Protein 1WV8 (pdb70)

Organism: Thermus thermophilus (strain ATCC 27634 / DSM 579 / HB8) (NCBI:txid300852)

Radius of gyration: 13.02 Å; Cα contacts (8 Å, |Δi|>4): 106; chains: 1; bounding box: 28×26×45 Å

Structure (mmCIF, N/CA/C/O backbone):
data_1WV8
#
_entry.id   1WV8
#
_cell.length_a   51.897
_cell.length_b   51.897
_cell.length_c   117.727
_cell.angle_alpha   90.00
_cell.angle_beta   90.00
_cell.angle_gamma   120.00
#
_symmetry.space_group_name_H-M   'P 64 2 2'
#
loop_
_entity.id
_entity.type
_entity.pdbx_description
1 polymer 'hypothetical protein TTHA1013'
2 water water
#
loop_
_atom_site.group_PDB
_atom_site.id
_atom_site.type_symbol
_atom_site.label_atom_id
_atom_site.label_alt_id
_atom_site.label_comp_id
_atom_site.label_asym_id
_atom_site.label_entity_id
_atom_site.label_seq_id
_atom_site.pdbx_PDB_ins_code
_atom_site.Cartn_x
_atom_site.Cartn_y
_atom_site.Cartn_z
_atom_site.occupancy
_atom_site.B_iso_or_equiv
_atom_site.auth_seq_id
_atom_site.auth_comp_id
_atom_site.auth_asym_id
_atom_site.auth_atom_id
_atom_site.pdbx_PDB_model_num
ATOM 1 N N . ARG A 1 2 ? -5.156 10.157 46.374 1.00 71.92 2 ARG A N 1
ATOM 2 C CA . ARG A 1 2 ? -5.937 10.290 47.642 1.00 71.14 2 ARG A CA 1
ATOM 3 C C . ARG A 1 2 ? -5.454 11.505 48.437 1.00 62.35 2 ARG A C 1
ATOM 4 O O . ARG A 1 2 ? -5.786 12.648 48.113 1.00 62.76 2 ARG A O 1
ATOM 12 N N . THR A 1 3 ? -4.670 11.244 49.477 1.00 57.89 3 THR A N 1
ATOM 13 C CA . THR A 1 3 ? -4.116 12.297 50.317 1.00 57.80 3 THR A CA 1
ATOM 14 C C . THR A 1 3 ? -2.631 12.472 50.033 1.00 53.60 3 THR A C 1
ATOM 15 O O . THR A 1 3 ? -1.859 11.522 50.140 1.00 47.64 3 THR A O 1
ATOM 19 N N . LEU A 1 4 ? -2.248 13.684 49.650 1.00 49.82 4 LEU A N 1
ATOM 20 C CA . LEU A 1 4 ? -0.853 13.994 49.361 1.00 48.62 4 LEU A CA 1
ATOM 21 C C . LEU A 1 4 ? -0.274 14.748 50.550 1.00 42.99 4 LEU A C 1
ATOM 22 O O . LEU A 1 4 ? -0.671 15.882 50.833 1.00 43.77 4 LEU A O 1
ATOM 27 N N . LYS A 1 5 ? 0.658 14.111 51.242 1.00 37.20 5 LYS A N 1
ATOM 28 C CA . LYS A 1 5 ? 1.286 14.715 52.399 1.00 36.61 5 LYS A CA 1
ATOM 29 C C . LYS A 1 5 ? 2.435 15.616 51.967 1.00 37.60 5 LYS A C 1
ATOM 30 O O . LYS A 1 5 ? 3.324 15.195 51.230 1.00 45.45 5 LYS A O 1
ATOM 36 N N . VAL A 1 6 ? 2.395 16.862 52.423 1.00 38.58 6 VAL A N 1
ATOM 37 C CA . VAL A 1 6 ? 3.427 17.849 52.121 1.00 37.95 6 VAL A CA 1
ATOM 38 C C . VAL A 1 6 ? 3.919 18.458 53.429 1.00 40.98 6 VAL A C 1
ATOM 39 O O . VAL A 1 6 ? 3.118 18.944 54.245 1.00 31.18 6 VAL A O 1
ATOM 43 N N . GLN A 1 7 ? 5.231 18.431 53.645 1.00 32.58 7 GLN A N 1
ATOM 44 C CA . GLN A 1 7 ? 5.772 19.010 54.863 1.00 22.36 7 GLN A CA 1
ATOM 45 C C . GLN A 1 7 ? 6.177 20.460 54.656 1.00 28.84 7 GLN A C 1
ATOM 46 O O . GLN A 1 7 ? 6.708 20.830 53.606 1.00 29.45 7 GLN A O 1
ATOM 52 N N . ALA A 1 8 ? 5.915 21.275 55.670 1.00 23.32 8 ALA A N 1
ATOM 53 C CA . ALA A 1 8 ? 6.285 22.681 55.644 1.00 36.63 8 ALA A CA 1
ATOM 54 C C . ALA A 1 8 ? 7.374 22.755 56.690 1.00 32.62 8 ALA A C 1
ATOM 55 O O . ALA A 1 8 ? 7.133 22.464 57.860 1.00 28.67 8 ALA A O 1
ATOM 57 N N . LEU A 1 9 ? 8.575 23.112 56.253 1.00 30.94 9 LEU A N 1
ATOM 58 C CA . LEU A 1 9 ? 9.724 23.195 57.147 1.00 23.85 9 LEU A CA 1
ATOM 59 C C . LEU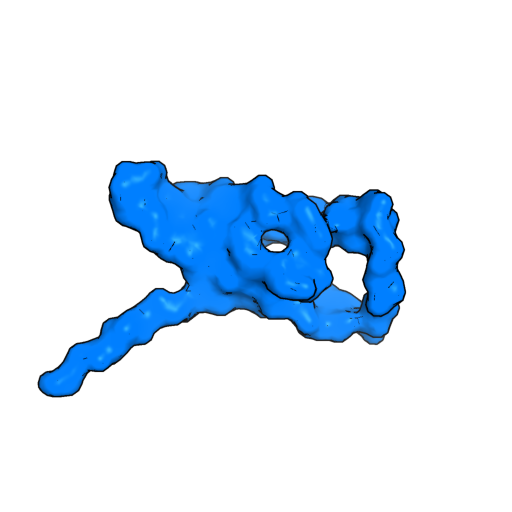 A 1 9 ? 10.068 24.663 57.359 1.00 22.33 9 LEU A C 1
ATOM 60 O O . LEU A 1 9 ? 10.214 25.423 56.397 1.00 19.34 9 LEU A O 1
ATOM 65 N N . TRP A 1 10 ? 10.178 25.075 58.618 1.00 22.81 10 TRP A N 1
ATOM 66 C CA . TRP A 1 10 ? 10.476 26.475 58.889 1.00 32.64 10 TRP A CA 1
ATOM 67 C C . TRP A 1 10 ? 11.964 26.782 58.736 1.00 37.66 10 TRP A C 1
ATOM 68 O O . TRP A 1 10 ? 12.813 26.116 59.322 1.00 29.98 10 TRP A O 1
ATOM 79 N N . ASP A 1 11 ? 12.261 27.807 57.950 1.00 36.37 11 ASP A N 1
ATOM 80 C CA . ASP A 1 11 ? 13.632 28.236 57.703 1.00 34.60 11 ASP A CA 1
ATOM 81 C C . ASP A 1 11 ? 13.802 29.638 58.298 1.00 23.77 11 ASP A C 1
ATOM 82 O O . ASP A 1 11 ? 13.661 30.648 57.599 1.00 29.49 11 ASP A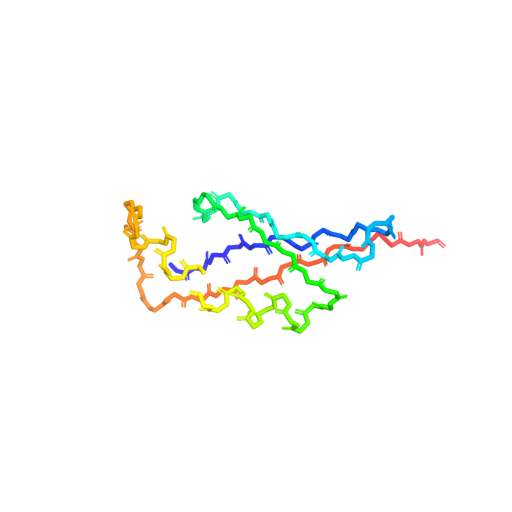 O 1
ATOM 87 N N . GLY A 1 12 ? 14.081 29.674 59.598 1.00 33.42 12 GLY A N 1
ATOM 88 C CA . GLY A 1 12 ? 14.249 30.927 60.311 1.00 44.58 12 GLY A CA 1
ATOM 89 C C . GLY A 1 12 ? 15.229 31.905 59.701 1.00 47.55 12 GLY A C 1
ATOM 90 O O . GLY A 1 12 ? 14.989 33.110 59.718 1.00 51.22 12 GLY A O 1
ATOM 91 N N . GLU A 1 13 ? 16.341 31.410 59.171 1.00 46.26 13 GLU A N 1
ATOM 92 C CA . GLU A 1 13 ? 17.306 32.314 58.567 1.00 53.58 13 GLU A CA 1
ATOM 93 C C . GLU A 1 13 ? 16.689 33.054 57.394 1.00 44.00 13 GLU A C 1
ATOM 94 O O . GLU A 1 13 ? 16.721 34.279 57.341 1.00 51.23 13 GLU A O 1
ATOM 100 N N . ALA A 1 14 ? 16.116 32.305 56.458 1.00 43.52 14 ALA A N 1
ATOM 101 C CA . ALA A 1 14 ? 15.509 32.898 55.268 1.00 40.76 14 ALA A CA 1
ATOM 102 C C . ALA A 1 14 ? 14.108 33.455 55.508 1.00 44.58 14 ALA A C 1
ATOM 103 O O . ALA A 1 14 ? 13.508 34.020 54.600 1.00 48.53 14 ALA A O 1
ATOM 105 N N . GLY A 1 15 ? 13.591 33.294 56.722 1.00 37.59 15 GLY A N 1
ATOM 106 C CA . GLY A 1 15 ? 12.261 33.794 57.036 1.00 46.28 15 GLY A CA 1
ATOM 107 C C . GLY A 1 15 ? 11.140 33.260 56.150 1.00 44.30 15 GLY A C 1
ATOM 108 O O . GLY A 1 15 ? 10.291 34.023 55.691 1.00 40.31 15 GLY A O 1
ATOM 109 N N . VAL A 1 16 ? 11.134 31.952 55.904 1.00 37.79 16 VAL A N 1
ATOM 110 C CA . VAL A 1 16 ? 10.110 31.331 55.075 1.00 37.78 16 VAL A CA 1
ATOM 111 C C . VAL A 1 16 ? 9.885 29.858 55.407 1.00 36.92 16 VAL A C 1
ATOM 112 O O . VAL A 1 16 ? 10.759 29.198 55.974 1.00 33.32 16 VAL A O 1
ATOM 116 N N . TRP A 1 17 ? 8.697 29.363 55.065 1.00 27.34 17 TRP A N 1
ATOM 117 C CA . TRP A 1 17 ? 8.331 27.964 55.266 1.00 27.02 17 TRP A CA 1
ATOM 118 C C . TRP A 1 17 ? 8.639 27.339 53.930 1.00 30.26 17 TRP A C 1
ATOM 119 O O . TRP A 1 17 ? 8.330 27.922 52.897 1.00 31.65 17 TRP A O 1
ATOM 130 N N . VAL A 1 18 ? 9.231 26.153 53.940 1.00 30.31 18 VAL A N 1
ATOM 131 C CA . VAL A 1 18 ? 9.613 25.495 52.699 1.00 34.84 18 VAL A CA 1
ATOM 132 C C . VAL A 1 18 ? 8.892 24.178 52.506 1.00 30.10 18 VAL A C 1
ATOM 133 O O . VAL A 1 18 ? 8.905 23.332 53.387 1.00 28.24 18 VAL A O 1
ATOM 137 N N . ALA A 1 19 ? 8.285 24.004 51.339 1.00 30.62 19 ALA A N 1
ATOM 138 C CA . ALA A 1 19 ? 7.533 22.788 51.064 1.00 30.47 19 ALA A CA 1
ATOM 139 C C . ALA A 1 19 ? 8.424 21.619 50.666 1.00 39.64 19 ALA A C 1
ATOM 140 O O . ALA A 1 19 ? 9.393 21.775 49.923 1.00 44.13 19 ALA A O 1
ATOM 142 N N . GLU A 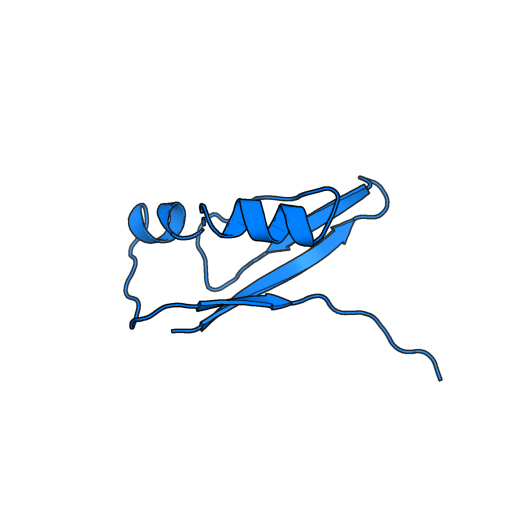1 20 ? 8.075 20.441 51.164 1.00 34.06 20 GLU A N 1
ATOM 143 C CA . GLU A 1 20 ? 8.812 19.223 50.866 1.00 34.51 20 GLU A CA 1
ATOM 144 C C . GLU A 1 20 ? 7.817 18.072 50.765 1.00 39.90 20 GLU A C 1
ATOM 145 O O . GLU A 1 20 ? 6.993 17.887 51.651 1.00 33.89 20 GLU A O 1
ATOM 151 N N . SER A 1 21 ? 7.887 17.287 49.698 1.00 33.69 21 SER A N 1
ATOM 152 C CA . SER A 1 21 ? 6.956 16.179 49.576 1.00 37.05 21 SER A CA 1
ATOM 153 C C . SER A 1 21 ? 7.492 14.953 48.861 1.00 41.79 21 SER A C 1
ATOM 154 O O . SER A 1 21 ? 8.082 15.050 47.796 1.00 44.75 21 SER A O 1
ATOM 157 N N . ASP A 1 22 ? 7.254 13.791 49.454 1.00 49.37 22 ASP A N 1
ATOM 158 C CA . ASP A 1 22 ? 7.680 12.526 48.877 1.00 58.76 22 ASP A CA 1
ATOM 159 C C . ASP A 1 22 ? 6.570 12.001 47.956 1.00 62.66 22 ASP A C 1
ATOM 160 O O . ASP A 1 22 ? 6.787 11.069 47.177 1.00 70.06 22 ASP A O 1
ATOM 165 N N . ASP A 1 23 ? 5.383 12.601 48.052 1.00 57.19 23 ASP A N 1
ATOM 166 C CA . ASP A 1 23 ? 4.245 12.199 47.226 1.00 54.32 23 ASP A CA 1
ATOM 167 C C . ASP A 1 23 ? 4.092 13.092 45.990 1.00 49.77 23 ASP A C 1
ATOM 168 O O . ASP A 1 23 ? 3.431 12.716 45.027 1.00 52.99 23 ASP A O 1
ATOM 173 N N . VAL A 1 24 ? 4.704 14.272 46.018 1.00 50.05 24 VAL A N 1
ATOM 174 C CA . VAL A 1 24 ? 4.614 15.213 44.904 1.00 48.50 24 VAL A CA 1
ATOM 175 C C . VAL A 1 24 ? 5.984 15.462 44.267 1.00 57.86 24 VAL A C 1
ATOM 176 O O . VAL A 1 24 ? 6.894 15.980 44.912 1.00 61.17 24 VAL A O 1
ATOM 180 N N . PRO A 1 25 ? 6.139 15.097 42.982 1.00 66.38 25 PRO A N 1
ATOM 181 C CA . PRO A 1 25 ? 7.378 15.252 42.210 1.00 66.70 25 PRO A CA 1
ATOM 182 C C . PRO A 1 25 ? 7.798 16.686 41.929 1.00 65.14 25 PRO A C 1
ATOM 183 O O . PRO A 1 25 ? 6.959 17.563 41.719 1.00 65.88 25 PRO A O 1
ATOM 187 N N . GLY A 1 26 ? 9.111 16.904 41.915 1.00 59.01 26 GLY A N 1
ATOM 188 C CA . GLY A 1 26 ? 9.659 18.217 41.635 1.00 55.86 26 GLY A CA 1
ATOM 189 C C . GLY A 1 26 ? 9.023 19.367 42.385 1.00 56.79 26 GLY A C 1
ATOM 190 O O . GLY A 1 26 ? 8.853 20.451 41.824 1.00 58.39 26 GLY A O 1
ATOM 191 N N . LEU A 1 27 ? 8.665 19.148 43.646 1.00 57.97 27 LEU A N 1
ATOM 192 C CA . LEU A 1 27 ? 8.066 20.220 44.426 1.00 57.77 27 LEU A CA 1
ATOM 193 C C . LEU A 1 27 ? 9.149 21.084 45.055 1.00 60.15 27 LEU A C 1
ATOM 194 O O . LEU A 1 27 ? 9.967 20.615 45.850 1.00 62.59 27 LEU A O 1
ATOM 199 N N . ALA A 1 28 ? 9.153 22.355 44.681 1.00 55.28 28 ALA A N 1
ATOM 200 C CA . ALA A 1 28 ? 10.122 23.295 45.212 1.00 62.21 28 ALA A CA 1
ATOM 201 C C . ALA A 1 28 ? 9.404 24.621 45.383 1.00 59.47 28 ALA A C 1
ATOM 202 O O . ALA A 1 28 ? 9.204 25.354 44.415 1.00 61.29 28 ALA A O 1
ATOM 204 N N . THR A 1 29 ? 8.997 24.925 46.610 1.00 51.94 29 THR A N 1
ATOM 205 C CA . THR A 1 29 ? 8.288 26.175 46.854 1.00 48.32 29 THR A CA 1
ATOM 206 C C . THR A 1 29 ? 8.261 26.562 48.327 1.00 42.21 29 THR A C 1
ATOM 207 O O . THR A 1 29 ? 8.301 25.702 49.211 1.00 46.01 29 THR A O 1
ATOM 211 N N . GLU A 1 30 ? 8.202 27.864 48.585 1.00 33.08 30 GLU A N 1
ATOM 212 C CA . GLU A 1 30 ? 8.168 28.371 49.951 1.00 40.00 30 GLU A CA 1
ATOM 213 C C . GLU A 1 30 ? 7.331 29.643 49.992 1.00 26.31 30 GLU A C 1
ATOM 214 O O . GLU A 1 30 ? 6.938 30.159 48.951 1.00 28.78 30 GLU A O 1
ATOM 220 N N . ALA A 1 31 ? 7.088 30.144 51.203 1.00 23.82 31 ALA A N 1
ATOM 221 C CA . ALA A 1 31 ? 6.299 31.353 51.417 1.00 41.45 31 ALA A CA 1
ATOM 222 C C . ALA A 1 31 ? 6.510 31.856 52.842 1.00 36.87 31 ALA A C 1
ATOM 223 O O . ALA A 1 31 ? 6.762 31.069 53.756 1.00 41.42 31 ALA A O 1
ATOM 225 N N . ALA A 1 32 ? 6.403 33.168 53.022 1.00 35.52 32 ALA A N 1
ATOM 226 C CA . ALA A 1 32 ? 6.571 33.795 54.330 1.00 38.47 32 ALA A CA 1
ATOM 227 C C . ALA A 1 32 ? 5.613 33.266 55.396 1.00 35.61 32 ALA A C 1
ATOM 228 O O . ALA A 1 32 ? 5.949 33.242 56.571 1.00 34.45 32 ALA A O 1
ATOM 230 N N . THR A 1 33 ? 4.410 32.862 55.005 1.00 42.09 33 THR A N 1
ATOM 231 C CA . THR A 1 33 ? 3.461 32.338 55.991 1.00 41.49 33 THR A CA 1
ATOM 232 C C . THR A 1 33 ? 2.907 31.004 55.537 1.00 29.43 33 THR A C 1
ATOM 233 O O . THR A 1 33 ? 3.021 30.646 54.372 1.00 36.25 33 THR A O 1
ATOM 237 N N . LEU A 1 34 ? 2.305 30.266 56.460 1.00 31.79 34 LEU A N 1
ATOM 238 C CA . LEU A 1 34 ? 1.732 28.974 56.119 1.00 26.47 34 LEU A CA 1
ATOM 239 C C . LEU A 1 34 ? 0.482 29.142 55.228 1.00 38.38 34 LEU A C 1
ATOM 240 O O . LEU A 1 34 ? 0.211 28.304 54.365 1.00 34.69 34 LEU A O 1
ATOM 245 N N . GLU A 1 35 ? -0.265 30.229 55.422 1.00 27.15 35 GLU A N 1
ATOM 246 C CA . GLU A 1 35 ? -1.451 30.471 54.599 1.00 42.07 35 GLU A CA 1
ATOM 247 C C . GLU A 1 35 ? -1.026 30.594 53.137 1.00 42.42 35 GLU A C 1
ATOM 248 O O . GLU A 1 35 ? -1.576 29.918 52.262 1.00 44.96 35 GLU A O 1
ATOM 254 N N . GLU A 1 36 ? -0.042 31.457 52.885 1.00 38.69 36 GLU A N 1
ATOM 255 C CA . GLU A 1 36 ? 0.490 31.674 51.539 1.00 42.35 36 GLU A CA 1
ATOM 256 C C . GLU A 1 36 ? 1.094 30.391 50.955 1.00 38.30 36 GLU A C 1
ATOM 257 O O . GLU A 1 36 ? 0.965 30.115 49.759 1.00 40.49 36 GLU A O 1
ATOM 263 N N . LEU A 1 37 ? 1.769 29.614 51.791 1.00 32.59 37 LEU A N 1
ATOM 264 C CA . LEU A 1 37 ? 2.351 28.365 51.322 1.00 24.79 37 LEU A CA 1
ATOM 265 C C . LEU A 1 37 ? 1.210 27.477 50.821 1.00 40.13 37 LEU A C 1
ATOM 266 O O . LEU A 1 37 ? 1.344 26.794 49.800 1.00 32.77 37 LEU A O 1
ATOM 271 N N . LEU A 1 38 ? 0.090 27.481 51.545 1.00 38.22 38 LEU A N 1
ATOM 272 C CA . LEU A 1 38 ? -1.067 26.671 51.153 1.00 39.67 38 LEU A CA 1
ATOM 273 C C . LEU A 1 38 ? -1.598 27.157 49.821 1.00 34.67 38 LEU A C 1
ATOM 274 O O . LEU A 1 38 ? -1.819 26.369 48.911 1.00 37.56 38 LEU A O 1
ATOM 279 N N . ALA A 1 39 ? -1.807 28.463 49.725 1.00 42.85 39 ALA A N 1
ATOM 280 C CA . ALA A 1 39 ? -2.299 29.067 48.498 1.00 46.51 39 ALA A CA 1
ATOM 281 C C . ALA A 1 39 ? -1.420 28.629 47.325 1.00 51.39 39 ALA A C 1
ATOM 282 O O . ALA A 1 39 ? -1.913 28.063 46.342 1.00 50.35 39 ALA A O 1
ATOM 284 N N . LYS A 1 40 ? -0.114 28.871 47.435 1.00 47.94 40 LYS A N 1
ATOM 285 C CA . LYS A 1 40 ? 0.803 28.499 46.363 1.00 43.36 40 LYS A CA 1
ATOM 286 C C . LYS A 1 40 ? 0.707 27.011 46.015 1.00 43.47 40 LYS A C 1
ATOM 287 O O . LYS A 1 40 ? 0.674 26.648 44.839 1.00 41.02 40 LYS A O 1
ATOM 293 N N . LEU A 1 41 ? 0.641 26.155 47.032 1.00 31.95 41 LEU A N 1
ATOM 294 C CA . LEU A 1 41 ? 0.556 24.713 46.813 1.00 36.73 41 LEU A CA 1
ATOM 295 C C . LEU A 1 41 ? -0.682 24.291 46.019 1.00 45.81 41 LEU A C 1
ATOM 296 O O . LEU A 1 41 ? -0.610 23.417 45.156 1.00 44.40 41 LEU A O 1
ATOM 301 N N . ALA A 1 42 ? -1.811 24.919 46.322 1.00 44.39 42 ALA A N 1
ATOM 302 C CA . ALA A 1 42 ? -3.073 24.614 45.659 1.00 53.21 42 ALA A CA 1
ATOM 303 C C . ALA A 1 42 ? -2.952 24.728 44.149 1.00 52.02 42 ALA A C 1
ATOM 304 O O . ALA A 1 42 ? -3.596 23.990 43.405 1.00 57.49 42 ALA A O 1
ATOM 306 N N . VAL A 1 43 ? -2.114 25.655 43.704 1.00 54.87 43 VAL A N 1
ATOM 307 C CA . VAL A 1 43 ? -1.904 25.878 42.282 1.00 55.45 43 VAL A CA 1
ATOM 308 C C . VAL A 1 43 ? -0.841 24.945 41.704 1.00 57.84 43 VAL A C 1
ATOM 309 O O . VAL A 1 43 ? -1.103 24.192 40.766 1.00 57.66 43 VAL A O 1
ATOM 321 N N . VAL A 1 45 ? 0.834 22.116 42.937 1.00 43.73 45 VAL A N 1
ATOM 322 C CA . VAL A 1 45 ? 0.710 20.666 43.066 1.00 45.68 45 VAL A CA 1
ATOM 323 C C . VAL A 1 45 ? -0.062 19.963 41.945 1.00 52.44 45 VAL A C 1
ATOM 324 O O . VAL A 1 45 ? 0.376 18.931 41.444 1.00 53.07 45 VAL A O 1
ATOM 328 N N . PRO A 1 46 ? -1.220 20.505 41.536 1.00 59.58 46 PRO A N 1
ATOM 329 C CA . PRO A 1 46 ? -1.936 19.810 40.460 1.00 65.28 46 PRO A CA 1
ATOM 330 C C . PRO A 1 46 ? -1.033 19.768 39.231 1.00 65.02 46 PRO A C 1
A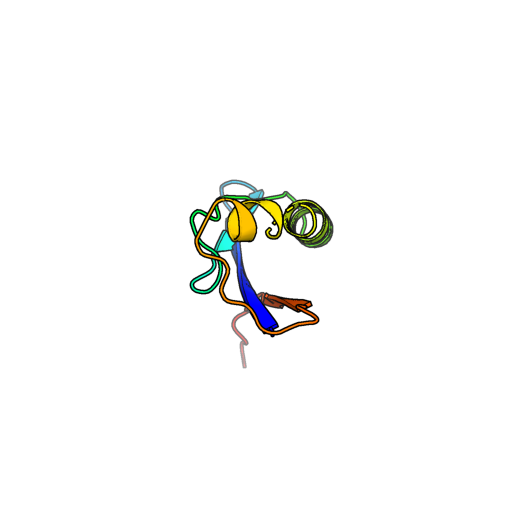TOM 331 O O . PRO A 1 46 ? -0.779 18.698 38.659 1.00 54.00 46 PRO A O 1
ATOM 335 N 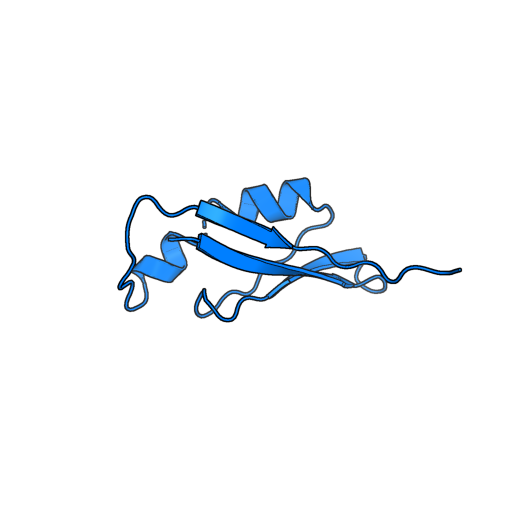N . GLU A 1 47 ? -0.540 20.948 38.859 1.00 62.45 47 GLU A N 1
ATOM 336 C CA . GLU A 1 47 ? 0.352 21.117 37.716 1.00 67.51 47 GLU A CA 1
ATOM 337 C C . GLU A 1 47 ? 1.486 20.100 37.712 1.00 69.96 47 GLU A C 1
ATOM 338 O O . GLU A 1 47 ? 1.724 19.437 36.703 1.00 72.40 47 GLU A O 1
ATOM 344 N N . LEU A 1 48 ? 2.188 19.987 38.839 1.00 69.75 48 LEU A N 1
ATOM 345 C CA . LEU A 1 48 ? 3.309 19.055 38.958 1.00 65.35 48 LEU A CA 1
ATOM 346 C C . LEU A 1 48 ? 2.878 17.608 38.806 1.00 64.77 48 LEU A C 1
ATOM 347 O O . LEU A 1 48 ? 3.634 16.784 38.291 1.00 70.30 48 LEU A O 1
ATOM 352 N N . LEU A 1 49 ? 1.664 17.298 39.253 1.00 66.53 49 LEU A N 1
ATOM 353 C CA . LEU A 1 49 ? 1.137 15.938 39.156 1.00 63.52 49 LEU A CA 1
ATOM 354 C C . LEU A 1 49 ? 0.787 15.574 37.713 1.00 62.57 49 LEU A C 1
ATOM 355 O O . LEU A 1 49 ? 0.911 14.417 37.307 1.00 55.64 49 LEU A O 1
ATOM 360 N N . GLU A 1 50 ? 0.352 16.561 36.937 1.00 55.31 50 GLU A N 1
ATOM 361 C CA . GLU A 1 50 ? 0.011 16.310 35.545 1.00 64.77 50 GLU A CA 1
ATOM 362 C C . GLU A 1 50 ? 1.298 16.189 34.739 1.00 66.63 50 GLU A C 1
ATOM 363 O O . GLU A 1 50 ? 1.526 15.181 34.066 1.00 59.65 50 GLU A O 1
ATOM 369 N N . GLU A 1 51 ? 2.148 17.209 34.838 1.00 68.85 51 GLU A N 1
ATOM 370 C CA . GLU A 1 51 ? 3.426 17.227 34.133 1.00 70.86 51 GLU A CA 1
ATOM 371 C C . GLU A 1 51 ? 4.173 15.914 34.330 1.00 71.36 51 GLU A C 1
ATOM 372 O O . GLU A 1 51 ? 4.990 15.526 33.499 1.00 74.98 51 GLU A O 1
ATOM 378 N N . ASN A 1 52 ? 3.896 15.237 35.438 1.00 71.30 52 ASN A N 1
ATOM 379 C CA . ASN A 1 52 ? 4.535 13.960 35.740 1.00 74.76 52 ASN A CA 1
ATOM 380 C C . ASN A 1 52 ? 3.501 12.836 35.691 1.00 75.04 52 ASN A C 1
ATOM 381 O O . ASN A 1 52 ? 2.306 13.087 35.530 1.00 77.01 52 ASN A O 1
ATOM 386 N N . GLY A 1 53 ? 3.962 11.597 35.812 1.00 72.69 53 GLY A N 1
ATOM 387 C CA . GLY A 1 53 ? 3.038 10.477 35.791 1.00 80.69 53 GLY A CA 1
ATOM 388 C C . GLY A 1 53 ? 2.128 10.516 37.006 1.00 84.59 53 GLY A C 1
ATOM 389 O O . GLY A 1 53 ? 2.475 9.996 38.066 1.00 91.27 53 GLY A O 1
ATOM 390 N N . VAL A 1 54 ? 0.963 11.140 36.855 1.00 83.67 54 VAL A N 1
ATOM 391 C CA . VAL A 1 54 ? -0.001 11.259 37.948 1.00 81.28 54 VAL A CA 1
ATOM 392 C C . VAL A 1 54 ? -0.207 9.954 38.706 1.00 75.63 54 VAL A C 1
ATOM 393 O O . VAL A 1 54 ? 0.492 9.675 39.677 1.00 82.72 54 VAL A O 1
ATOM 397 N N . ALA A 1 55 ? -1.179 9.167 38.251 1.00 75.61 55 ALA A N 1
ATOM 398 C CA . ALA A 1 55 ? -1.524 7.888 38.865 1.00 74.39 55 ALA A CA 1
ATOM 399 C C . ALA A 1 55 ? -2.101 8.147 40.254 1.00 76.09 55 ALA A C 1
ATOM 400 O O . ALA A 1 55 ? -1.589 7.649 41.257 1.00 77.98 55 ALA A O 1
ATOM 402 N N . LEU A 1 56 ? -3.175 8.930 40.303 1.00 73.04 56 LEU A N 1
ATOM 403 C CA . LEU A 1 56 ? -3.822 9.282 41.565 1.00 69.82 56 LEU A CA 1
ATOM 404 C C . LEU A 1 56 ? -5.270 8.833 41.672 1.00 66.31 56 LEU A C 1
ATOM 405 O O . LEU A 1 56 ? -5.987 8.774 40.673 1.00 62.28 56 LEU A O 1
ATOM 410 N N . GLU A 1 57 ? -5.695 8.522 42.893 1.00 67.53 57 GLU A N 1
ATOM 411 C CA . GLU A 1 57 ? -7.082 8.143 43.138 1.00 71.38 57 GLU A CA 1
ATOM 412 C C . GLU A 1 57 ? -7.763 9.437 43.577 1.00 69.06 57 GLU A C 1
ATOM 413 O O . GLU A 1 57 ? -7.208 10.194 44.375 1.00 70.95 57 GLU A O 1
ATOM 419 N N . LEU A 1 58 ? -8.955 9.696 43.051 1.00 63.83 58 LEU A N 1
ATOM 420 C CA . LEU A 1 58 ? -9.677 10.923 43.364 1.00 65.87 58 LEU A CA 1
ATOM 421 C C . LEU A 1 58 ? -10.875 10.738 44.299 1.00 67.13 58 LEU A C 1
ATOM 422 O O . LEU A 1 58 ? -11.367 9.624 44.486 1.00 69.66 58 LEU A O 1
ATOM 427 N N . PRO A 1 59 ? -11.343 11.835 44.922 1.00 67.87 59 PRO A N 1
ATOM 428 C CA . PRO A 1 59 ? -10.789 13.186 44.775 1.00 69.73 59 PRO A CA 1
ATOM 429 C C . PRO A 1 59 ? -9.539 13.332 45.645 1.00 72.94 59 PRO A C 1
ATOM 430 O O . PRO A 1 59 ? -9.462 12.757 46.737 1.00 67.24 59 PRO A O 1
ATOM 434 N N . VAL A 1 60 ? -8.564 14.098 45.162 1.00 71.96 60 VAL A N 1
ATOM 435 C CA . VAL A 1 60 ? -7.317 14.283 45.902 1.00 71.44 60 VAL A CA 1
ATOM 436 C C . VAL A 1 60 ? -7.307 15.502 46.818 1.00 63.36 60 VAL A C 1
ATOM 437 O O . VAL A 1 60 ? -7.754 16.586 46.438 1.00 57.16 60 VAL A O 1
ATOM 441 N N . GLU A 1 61 ? -6.794 15.308 48.031 1.00 58.31 61 GLU A N 1
ATOM 442 C CA . GLU A 1 61 ? -6.687 16.384 49.011 1.00 50.06 61 GLU A CA 1
ATOM 443 C C . GLU A 1 61 ? -5.228 16.562 49.433 1.00 46.44 61 GLU A C 1
ATOM 444 O O . GLU A 1 61 ? -4.458 15.596 49.519 1.00 36.18 61 GLU A O 1
ATOM 450 N N . LEU A 1 62 ? -4.866 17.807 49.696 1.00 33.78 62 LEU A N 1
ATOM 451 C CA . LEU A 1 62 ? -3.516 18.165 50.115 1.00 43.84 62 LEU A CA 1
ATOM 452 C C . LEU A 1 62 ? -3.427 18.312 51.644 1.00 42.65 62 LEU A C 1
ATOM 453 O O . LEU A 1 62 ? -4.164 19.106 52.229 1.00 36.98 62 LEU A O 1
ATOM 458 N N . 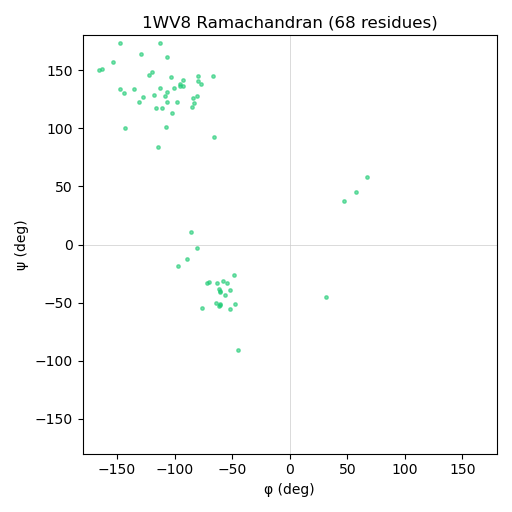ARG A 1 63 ? -2.545 17.545 52.291 1.00 28.58 63 ARG A N 1
ATOM 459 C CA . ARG A 1 63 ? -2.371 17.652 53.746 1.00 27.32 63 ARG A CA 1
ATOM 460 C C . ARG A 1 63 ? -1.029 18.335 54.074 1.00 38.71 63 ARG A C 1
ATOM 461 O O . ARG A 1 63 ? 0.038 17.718 53.995 1.00 32.52 63 ARG A O 1
ATOM 469 N N . LEU A 1 64 ? -1.084 19.619 54.415 1.00 35.48 64 LEU A N 1
ATOM 470 C CA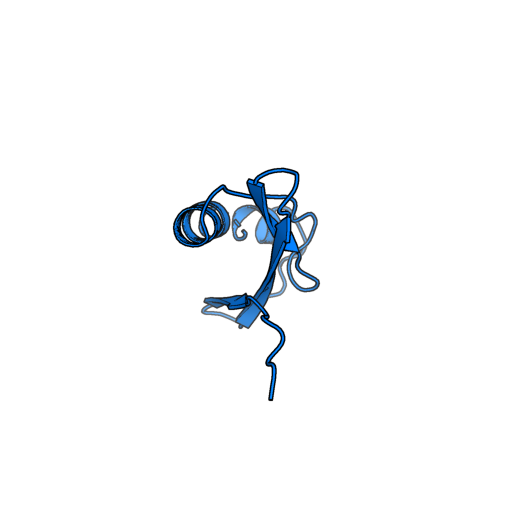 . LEU A 1 64 ? 0.119 20.367 54.770 1.00 28.23 64 LEU A CA 1
ATOM 471 C C . LEU A 1 64 ? 0.430 20.106 56.238 1.00 36.77 64 LEU A C 1
ATOM 472 O O . LEU A 1 64 ? -0.394 20.382 57.114 1.00 29.18 64 LEU A O 1
ATOM 477 N N . GLU A 1 65 ? 1.623 19.578 56.500 1.00 26.58 65 GLU A N 1
ATOM 478 C CA . GLU A 1 65 ? 2.043 19.245 57.856 1.00 30.92 65 GLU A CA 1
ATOM 479 C C . GLU A 1 65 ? 3.193 20.118 58.358 1.00 35.50 65 GLU A C 1
ATOM 480 O O . GLU A 1 65 ? 4.166 20.352 57.644 1.00 40.83 65 GLU A O 1
ATOM 486 N N . ALA A 1 66 ? 3.071 20.596 59.590 1.00 25.23 66 ALA A N 1
ATOM 487 C CA . ALA A 1 66 ? 4.098 21.423 60.206 1.00 35.12 66 ALA A CA 1
ATOM 488 C C . ALA A 1 66 ? 4.363 20.847 61.582 1.00 42.71 66 ALA A C 1
ATOM 489 O O . ALA A 1 66 ? 3.442 20.740 62.403 1.00 35.49 66 ALA A O 1
ATOM 491 N N . THR A 1 67 ? 5.616 20.477 61.840 1.00 38.71 67 THR A N 1
ATOM 492 C CA . THR A 1 67 ? 5.974 19.895 63.123 1.00 37.59 67 THR A CA 1
ATOM 493 C C . THR A 1 67 ? 6.691 20.868 64.050 1.00 50.06 67 THR A C 1
ATOM 494 O O . THR A 1 67 ? 7.478 21.714 63.617 1.00 59.02 67 THR A O 1
ATOM 498 N N . ARG A 1 68 ? 6.388 20.736 65.338 1.00 42.49 68 ARG A N 1
ATOM 499 C CA . ARG A 1 68 ? 6.965 21.568 66.378 1.00 50.28 68 ARG A CA 1
ATOM 500 C C . ARG A 1 68 ? 7.375 20.659 67.529 1.00 50.23 68 ARG A C 1
ATOM 501 O O . ARG A 1 68 ? 6.618 19.785 67.955 1.00 43.33 68 ARG A O 1
ATOM 509 N N . PRO A 1 69 ? 8.587 20.848 68.048 1.00 52.22 69 PRO A N 1
ATOM 510 C CA . PRO A 1 69 ? 9.035 20.007 69.158 1.00 50.37 69 PRO A CA 1
ATOM 511 C C . PRO A 1 69 ? 8.376 20.460 70.465 1.00 42.45 69 PRO A C 1
ATOM 512 O O . PRO A 1 69 ? 8.257 21.657 70.707 1.00 40.16 69 PRO A O 1
ATOM 516 N N . LEU A 1 70 ? 7.944 19.516 71.299 1.00 45.29 70 LEU A N 1
ATOM 517 C CA . LEU A 1 70 ? 7.318 19.870 72.579 1.00 50.75 70 LEU A CA 1
ATOM 518 C C . LEU A 1 70 ? 8.246 19.739 73.789 1.00 49.64 70 LEU A C 1
ATOM 519 O O . LEU A 1 70 ? 8.950 18.733 73.940 1.00 52.40 70 LEU A O 1
ATOM 524 N N . VAL A 1 71 ? 8.227 20.756 74.651 1.00 52.98 71 VAL A N 1
ATOM 525 C CA . VAL A 1 71 ? 9.052 20.780 75.860 1.00 58.10 71 VAL A CA 1
ATOM 526 C C . VAL A 1 71 ? 8.239 20.547 77.135 1.00 6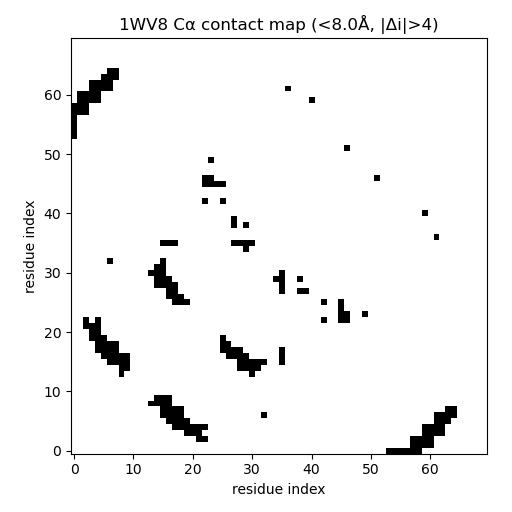3.38 71 VAL A C 1
ATOM 527 O O . VAL A 1 71 ? 7.204 21.185 77.358 1.00 63.55 71 VAL A O 1
ATOM 531 N N . PHE A 1 72 ? 8.721 19.631 77.971 1.00 71.74 72 PHE A N 1
ATOM 532 C CA . PHE A 1 72 ? 8.062 19.296 79.234 1.00 77.60 72 PHE A CA 1
ATOM 533 C C . PHE A 1 72 ? 8.993 19.563 80.410 1.00 74.19 72 PHE A C 1
ATOM 534 O O . PHE A 1 72 ? 8.676 20.440 81.242 1.00 73.19 72 PHE A O 1
#

Sequence (70 aa):
RTLKVQALWDGEAGVWVAESDDVPGLATEAATLEELLAKLAVVPELLEENGVALELPVELRLEATRPLVF

CATH classification: 3.30.2390.10

B-factor: mean 53.58, std 18.68, range [14.69, 105.47]

Solvent-accessible surface area: 5210 Å² total

Foldseek 3Di:
DEFEWEWCQDVVVQWTWIDGPRFPPDGDIDNDPVVVVVVCVVSVVRLVVDPNPDDDDYDYHYDYDDDDDD

Nearest PDB structures (foldseek):
  1wv8-assembly1_A-2  TM=1.014E+00  e=2.742E-12  Thermus thermophilus HB8
  5fc2-assembly1_B  TM=4.258E-01  e=8.897E+00  Thermochaetoides thermophila DSM 1495

Secondary structure (DSSP, 8-state):
-EEEEEEEEETTTTEEEEE-SSSTT---EESSHHHHHHHHH--HHHHHHS-----SS-EEEEE-------

InterPro domains:
  IPR015066 Domain of unknown function DUF1902 [PF08972] (3-73)
  IPR035069 Antitoxin HicB/UPF0150 [SSF143100] (3-64)